Protein AF-A0A3D0DAG0-F1 (afdb_monomer_lite)

Secondary structure (DSSP, 8-state):
---------------------HHHHHHHHHHHHGGG---HHHHHHHHHHHHHHHHTT-GGGSGGGHHHHHHHHHTTSS-SS---EES--SSS--EE-TT--HHHHHHHHHHHHHHHHHT-

pLDDT: mean 87.36, std 17.95, range [34.81, 97.88]

Sequence (120 aa):
MSRSPRSRLADADSADESLIRTGDLQRVSAQVLSRLDPSAKDADLVVGSPVQADLRKVHSHGVLLLPSYVSRLQMGGANPRPQVRVVRETAAVPLEGDGSMGQAVAKEVMALAGKLRCAR

Foldseek 3Di:
DDDDDPPDPPDPDDDPDDDDDLVRQLVVLLVLLVVLPADSVQSSLLQVQQSVCVVVVNNVSHCVCSVVVSVCSVVVQADRYWDWDFPDDDVDTDIDTRRHDPSVNVVVVVVVVVVVVVVD

Radius of gyration: 21.03 Å; chains: 1; bounding box: 52×57×54 Å

Structure (mmCIF, N/CA/C/O backbone):
data_AF-A0A3D0DAG0-F1
#
_entry.id   AF-A0A3D0DAG0-F1
#
loop_
_atom_site.group_PDB
_atom_site.id
_atom_site.type_symbol
_atom_site.label_atom_id
_atom_site.label_alt_id
_atom_site.label_comp_id
_atom_site.label_asym_id
_atom_site.label_entity_id
_atom_site.label_seq_id
_atom_site.pdbx_PDB_ins_code
_atom_site.Cartn_x
_atom_site.Cartn_y
_atom_site.Cartn_z
_atom_site.occupancy
_atom_site.B_iso_or_equiv
_atom_site.auth_seq_id
_atom_site.auth_comp_id
_atom_site.auth_asym_id
_atom_site.auth_atom_id
_atom_site.pdbx_PDB_model_num
ATOM 1 N N . MET A 1 1 ? 20.063 46.144 -32.808 1.00 40.25 1 MET A N 1
ATOM 2 C CA . MET A 1 1 ? 19.653 44.785 -33.225 1.00 40.25 1 MET A CA 1
ATOM 3 C C . MET A 1 1 ? 20.765 43.823 -32.838 1.00 40.25 1 MET A C 1
ATOM 5 O O . MET A 1 1 ? 21.767 43.757 -33.526 1.00 40.25 1 MET A O 1
ATOM 9 N N . SER A 1 2 ? 20.640 43.166 -31.686 1.00 44.22 2 SER A N 1
ATOM 10 C CA . SER A 1 2 ? 21.577 42.137 -31.228 1.00 44.22 2 SER A CA 1
ATOM 11 C C . SER A 1 2 ? 20.750 41.017 -30.616 1.00 44.22 2 SER A C 1
ATOM 13 O O . SER A 1 2 ? 20.027 41.239 -29.644 1.00 44.22 2 SER A O 1
ATOM 15 N N . ARG A 1 3 ? 20.800 39.831 -31.221 1.00 34.81 3 ARG A N 1
ATOM 16 C CA . ARG A 1 3 ? 20.418 38.585 -30.562 1.00 34.81 3 ARG A CA 1
ATOM 17 C C . ARG A 1 3 ? 21.516 37.570 -30.844 1.00 34.81 3 ARG A C 1
ATOM 19 O O . ARG A 1 3 ? 21.757 37.197 -31.985 1.00 34.81 3 ARG A O 1
ATOM 26 N N . SER A 1 4 ? 22.194 37.228 -29.756 1.00 34.84 4 SER A N 1
ATOM 27 C CA . SER A 1 4 ? 23.224 36.203 -29.613 1.00 34.84 4 SER A CA 1
ATOM 28 C C . SER A 1 4 ? 22.778 34.849 -30.193 1.00 34.84 4 SER A C 1
ATOM 30 O O . SER A 1 4 ? 21.598 34.502 -30.054 1.00 34.84 4 SER A O 1
ATOM 32 N N . PRO A 1 5 ? 23.680 34.062 -30.810 1.00 40.88 5 PRO A N 1
ATOM 33 C CA . PRO A 1 5 ? 23.353 32.727 -31.277 1.00 40.88 5 PRO A CA 1
ATOM 34 C C . PRO A 1 5 ? 23.274 31.798 -30.064 1.00 40.88 5 PRO A C 1
ATOM 36 O O . PRO A 1 5 ? 24.288 31.448 -29.463 1.00 40.88 5 PRO A O 1
ATOM 39 N N . ARG A 1 6 ? 22.058 31.382 -29.688 1.00 41.00 6 ARG A N 1
ATOM 40 C CA . ARG A 1 6 ? 21.891 30.250 -28.770 1.00 41.00 6 ARG A CA 1
ATOM 41 C C . ARG A 1 6 ? 22.395 28.996 -29.477 1.00 41.00 6 ARG A C 1
ATOM 43 O O . ARG A 1 6 ? 21.725 28.425 -30.332 1.00 41.00 6 ARG A O 1
ATOM 50 N N . SER A 1 7 ? 23.618 28.624 -29.128 1.00 38.91 7 SER A N 1
ATOM 51 C CA . SER A 1 7 ? 24.244 27.349 -29.424 1.00 38.91 7 SER A CA 1
ATOM 52 C C . SER A 1 7 ? 23.351 26.200 -28.961 1.00 38.91 7 SER A C 1
ATOM 54 O O . SER A 1 7 ? 23.003 26.131 -27.784 1.00 38.91 7 SER A O 1
ATOM 56 N N . ARG A 1 8 ? 23.003 25.331 -29.918 1.00 45.78 8 ARG A N 1
ATOM 57 C CA . ARG A 1 8 ? 22.698 23.898 -29.774 1.00 45.78 8 ARG A CA 1
ATOM 58 C C . ARG A 1 8 ? 22.593 23.402 -28.325 1.00 45.78 8 ARG A C 1
ATOM 60 O O . ARG A 1 8 ? 23.583 22.969 -27.743 1.00 45.78 8 ARG A O 1
ATOM 67 N N . LEU A 1 9 ? 21.372 23.382 -27.799 1.00 39.47 9 LEU A N 1
ATOM 68 C CA . LEU A 1 9 ? 20.956 22.287 -26.929 1.00 39.47 9 LEU A CA 1
ATOM 69 C C . LEU A 1 9 ? 20.631 21.139 -27.880 1.00 39.47 9 LEU A C 1
ATOM 71 O O . LEU A 1 9 ? 19.581 21.131 -28.514 1.00 39.47 9 LEU A O 1
ATOM 75 N N . ALA A 1 10 ? 21.626 20.286 -28.095 1.00 41.38 10 ALA A N 1
ATOM 76 C CA . ALA A 1 10 ? 21.468 19.051 -28.835 1.00 41.38 10 ALA A CA 1
ATOM 77 C C . ALA A 1 10 ? 20.494 18.141 -28.075 1.00 41.38 10 ALA A C 1
ATOM 79 O O . ALA A 1 10 ? 20.688 17.894 -26.886 1.00 41.38 10 ALA A O 1
ATOM 80 N N . ASP A 1 11 ? 19.439 17.732 -28.772 1.00 40.16 11 ASP A N 1
ATOM 81 C CA . ASP A 1 11 ? 18.805 16.413 -28.748 1.00 40.16 11 ASP A CA 1
ATOM 82 C C . ASP A 1 11 ? 19.096 15.561 -27.504 1.00 40.16 11 ASP A C 1
ATOM 84 O O . ASP A 1 11 ? 19.974 14.700 -27.494 1.00 40.16 11 ASP A O 1
ATOM 88 N N . ALA A 1 12 ? 18.314 15.783 -26.453 1.00 51.12 12 ALA A N 1
ATOM 89 C CA . ALA A 1 12 ? 18.175 14.846 -25.349 1.00 51.12 12 ALA A CA 1
ATOM 90 C C . ALA A 1 12 ? 16.767 14.253 -25.404 1.00 51.12 12 ALA A C 1
ATOM 92 O O . ALA A 1 12 ? 15.965 14.536 -24.523 1.00 51.12 12 ALA A O 1
ATOM 93 N N . ASP A 1 13 ? 16.426 13.508 -26.461 1.00 52.03 13 ASP A N 1
ATOM 94 C CA . ASP A 1 13 ? 15.165 12.764 -26.441 1.00 52.03 13 ASP A CA 1
ATOM 95 C C . ASP A 1 13 ? 15.126 11.575 -27.411 1.00 52.03 13 ASP A C 1
ATOM 97 O O . ASP A 1 13 ? 14.895 11.700 -28.611 1.00 52.03 13 ASP A O 1
ATOM 101 N N . SER A 1 14 ? 15.392 10.395 -26.866 1.00 49.53 14 SER A N 1
ATOM 102 C CA . SER A 1 14 ? 14.598 9.195 -27.143 1.00 49.53 14 SER A CA 1
ATOM 103 C C . SER A 1 14 ? 14.865 8.218 -26.005 1.00 49.53 14 SER A C 1
ATOM 105 O O . SER A 1 14 ? 15.630 7.262 -26.125 1.00 49.53 14 SER A O 1
ATOM 107 N N . ALA A 1 15 ? 14.286 8.505 -24.837 1.00 64.38 15 ALA A N 1
ATOM 108 C CA . ALA A 1 15 ? 14.062 7.426 -23.890 1.00 64.38 15 ALA A CA 1
ATOM 109 C C . ALA A 1 15 ? 13.166 6.396 -24.596 1.00 64.38 15 ALA A C 1
ATOM 111 O O . ALA A 1 15 ? 12.160 6.765 -25.200 1.00 64.38 15 ALA A O 1
ATOM 112 N N . ASP A 1 16 ? 13.558 5.123 -24.575 1.00 78.62 16 ASP A N 1
ATOM 113 C CA . ASP A 1 16 ? 12.710 4.029 -25.048 1.00 78.62 16 ASP A CA 1
ATOM 114 C C . ASP A 1 16 ? 11.518 3.904 -24.086 1.00 78.62 16 ASP A C 1
ATOM 116 O O . ASP A 1 16 ? 11.561 3.203 -23.072 1.00 78.62 16 ASP A O 1
ATOM 120 N N . GLU A 1 17 ? 10.485 4.711 -24.327 1.00 80.62 17 GLU A N 1
ATOM 121 C CA . GLU A 1 17 ? 9.262 4.727 -23.541 1.00 80.62 17 GLU A CA 1
ATOM 122 C C . GLU A 1 17 ? 8.365 3.571 -23.984 1.00 80.62 17 GLU A C 1
ATOM 124 O O . GLU A 1 17 ? 7.813 3.552 -25.085 1.00 80.62 17 GLU A O 1
ATOM 129 N N . SER A 1 18 ? 8.191 2.596 -23.095 1.00 87.56 18 SER A N 1
ATOM 130 C CA . SER A 1 18 ? 7.311 1.456 -23.329 1.00 87.56 18 SER A CA 1
ATOM 131 C C . SER A 1 18 ? 5.999 1.615 -22.567 1.00 87.56 18 SER A C 1
ATOM 133 O O . SER A 1 18 ? 5.978 1.878 -21.362 1.00 87.56 18 SER A O 1
ATOM 135 N N . LEU A 1 19 ? 4.880 1.420 -23.267 1.00 92.75 19 LEU A N 1
ATOM 136 C CA . LEU A 1 19 ? 3.560 1.399 -22.647 1.00 92.75 19 LEU A CA 1
ATOM 137 C C . LEU A 1 19 ? 3.280 0.025 -22.041 1.00 92.75 19 LEU A C 1
ATOM 139 O O . LEU A 1 19 ? 3.247 -0.993 -22.731 1.00 92.75 19 LEU A O 1
ATOM 143 N N . ILE A 1 20 ? 2.987 0.015 -20.744 1.00 94.75 20 ILE A N 1
ATOM 144 C CA . ILE A 1 20 ? 2.607 -1.188 -20.006 1.00 94.75 20 ILE A CA 1
ATOM 145 C C . ILE A 1 20 ? 1.106 -1.132 -19.727 1.00 94.75 20 ILE A C 1
ATOM 147 O O . ILE A 1 20 ? 0.585 -0.129 -19.234 1.00 94.75 20 ILE A O 1
ATOM 151 N N . ARG A 1 21 ? 0.389 -2.227 -20.006 1.00 96.94 21 ARG A N 1
ATOM 152 C CA . ARG A 1 21 ? -1.028 -2.336 -19.631 1.00 96.94 21 ARG A CA 1
ATOM 153 C C . ARG A 1 21 ? -1.162 -2.224 -18.116 1.00 96.94 21 ARG A C 1
ATOM 155 O O . ARG A 1 21 ? -0.465 -2.915 -17.378 1.00 96.94 21 ARG A O 1
ATOM 162 N N . THR A 1 22 ? -2.123 -1.436 -17.645 1.00 96.81 22 THR A N 1
ATOM 163 C CA . THR A 1 22 ? -2.365 -1.206 -16.210 1.00 96.81 22 THR A CA 1
ATOM 164 C C . THR A 1 22 ? -2.493 -2.502 -15.410 1.00 96.81 22 THR A C 1
ATOM 166 O O . THR A 1 22 ? -1.903 -2.622 -14.341 1.00 96.81 22 THR A O 1
ATOM 169 N N . GLY A 1 23 ? -3.222 -3.489 -15.943 1.00 97.06 23 GLY A N 1
ATOM 170 C CA . GLY A 1 23 ? -3.386 -4.787 -15.285 1.00 97.06 23 GLY A CA 1
ATOM 171 C C . GLY A 1 23 ? -2.076 -5.567 -15.156 1.00 97.06 23 GLY A C 1
ATOM 172 O O . GLY A 1 23 ? -1.846 -6.209 -14.135 1.00 97.06 23 GLY A O 1
ATOM 173 N N . ASP A 1 24 ? -1.189 -5.472 -16.151 1.00 97.56 24 ASP A N 1
ATOM 174 C CA . ASP A 1 24 ? 0.133 -6.099 -16.090 1.00 97.56 24 ASP A CA 1
ATOM 175 C C . ASP A 1 24 ? 1.039 -5.385 -15.087 1.00 97.56 24 ASP A C 1
ATOM 177 O O . ASP A 1 24 ? 1.689 -6.051 -14.282 1.00 97.56 24 ASP A O 1
ATOM 181 N N . LEU A 1 25 ? 1.022 -4.048 -15.082 1.00 96.75 25 LEU A N 1
ATOM 182 C CA . LEU A 1 25 ? 1.782 -3.240 -14.131 1.00 96.75 25 LEU A CA 1
ATOM 183 C C . LEU A 1 25 ? 1.371 -3.565 -12.689 1.00 96.75 25 LEU A C 1
ATOM 185 O O . LEU A 1 25 ? 2.218 -3.910 -11.870 1.00 96.75 25 LEU A O 1
ATOM 189 N N . GLN A 1 26 ? 0.067 -3.554 -12.402 1.00 97.69 26 GLN A N 1
ATOM 190 C CA . GLN A 1 26 ? -0.460 -3.883 -11.080 1.00 97.69 26 GLN A CA 1
ATOM 191 C C . GLN A 1 26 ? -0.088 -5.306 -10.654 1.00 97.69 26 GLN A C 1
ATOM 193 O O . GLN A 1 26 ? 0.414 -5.504 -9.549 1.00 97.69 26 GLN A O 1
ATOM 198 N N . ARG A 1 27 ? -0.284 -6.293 -11.538 1.00 97.62 27 ARG A N 1
ATOM 199 C CA . ARG A 1 27 ? 0.032 -7.698 -11.259 1.00 97.62 27 ARG A CA 1
ATOM 200 C C . ARG A 1 27 ? 1.510 -7.892 -10.933 1.00 97.62 27 ARG A C 1
ATOM 202 O O . ARG A 1 27 ? 1.830 -8.555 -9.951 1.00 97.62 27 ARG A O 1
ATOM 209 N N . VAL A 1 28 ? 2.410 -7.334 -11.743 1.00 97.38 28 VAL A N 1
ATOM 210 C CA . VAL A 1 28 ? 3.857 -7.469 -11.523 1.00 97.38 28 VAL A CA 1
ATOM 211 C C . VAL A 1 28 ? 4.274 -6.760 -10.236 1.00 97.38 28 VAL A C 1
ATOM 213 O O . VAL A 1 28 ? 4.999 -7.345 -9.434 1.00 97.38 28 VAL A O 1
ATOM 216 N N . SER A 1 29 ? 3.774 -5.550 -9.972 1.00 97.62 29 SER A N 1
ATOM 217 C CA . SER A 1 29 ? 4.059 -4.851 -8.714 1.00 97.62 29 SER A CA 1
ATOM 218 C C . SER A 1 29 ? 3.570 -5.636 -7.490 1.00 97.62 29 SER A C 1
ATOM 220 O O . SER A 1 29 ? 4.298 -5.738 -6.502 1.00 97.62 29 SER A O 1
ATOM 222 N N . ALA A 1 30 ? 2.373 -6.232 -7.543 1.00 97.75 30 ALA A N 1
ATOM 223 C CA . ALA A 1 30 ? 1.844 -7.053 -6.450 1.00 97.75 30 ALA A CA 1
ATOM 224 C C . ALA A 1 30 ? 2.697 -8.311 -6.221 1.00 97.75 30 ALA A C 1
ATOM 226 O O . ALA A 1 30 ? 2.990 -8.656 -5.077 1.00 97.75 30 ALA A O 1
ATOM 227 N N . GLN A 1 31 ? 3.165 -8.956 -7.297 1.00 97.69 31 GLN A N 1
ATOM 228 C CA . GLN A 1 31 ? 4.076 -10.107 -7.232 1.00 97.69 31 GLN A CA 1
ATOM 229 C C . GLN A 1 31 ? 5.436 -9.765 -6.612 1.00 97.69 31 GLN A C 1
ATOM 231 O O . GLN A 1 31 ? 6.056 -10.621 -5.983 1.00 97.69 31 GLN A O 1
ATOM 236 N N . VAL A 1 32 ? 5.918 -8.531 -6.781 1.00 97.38 32 VAL A N 1
ATOM 237 C CA . VAL A 1 32 ? 7.128 -8.061 -6.093 1.00 97.38 32 VAL A CA 1
ATOM 238 C C . VAL A 1 32 ? 6.873 -7.981 -4.590 1.00 97.38 32 VAL A C 1
ATOM 240 O O . VAL A 1 32 ? 7.638 -8.552 -3.814 1.00 97.38 32 VAL A O 1
ATOM 243 N N . LEU A 1 33 ? 5.780 -7.334 -4.167 1.00 96.44 33 LEU A N 1
ATOM 244 C CA . LEU A 1 33 ? 5.457 -7.217 -2.743 1.00 96.44 33 LEU A CA 1
ATOM 245 C C . LEU A 1 33 ? 5.164 -8.570 -2.094 1.00 96.44 33 LEU A C 1
ATOM 247 O O . LEU A 1 33 ? 5.572 -8.778 -0.957 1.00 96.44 33 LEU A O 1
ATOM 251 N N . SER A 1 34 ? 4.535 -9.516 -2.798 1.00 96.06 34 SER A N 1
ATOM 252 C CA . SER A 1 34 ? 4.204 -10.840 -2.248 1.00 96.06 34 SER A CA 1
ATOM 253 C C . SER A 1 34 ? 5.432 -11.651 -1.815 1.00 96.06 34 SER A C 1
ATOM 255 O O . SER A 1 34 ? 5.302 -12.600 -1.049 1.00 96.06 34 SER A O 1
ATOM 257 N N . ARG A 1 35 ? 6.637 -11.291 -2.279 1.00 97.06 35 ARG A N 1
ATOM 258 C CA . ARG A 1 35 ? 7.902 -11.891 -1.819 1.00 97.06 35 ARG A CA 1
ATOM 259 C C . ARG A 1 35 ? 8.287 -11.484 -0.395 1.00 97.06 35 ARG A C 1
ATOM 261 O O . ARG A 1 35 ? 9.181 -12.097 0.173 1.00 97.06 35 ARG A O 1
ATOM 268 N N . LEU A 1 36 ? 7.624 -10.474 0.164 1.00 96.75 36 LEU A N 1
ATOM 269 C CA . LEU A 1 36 ? 7.868 -9.913 1.496 1.00 96.75 36 LEU A CA 1
ATOM 270 C C . LEU A 1 36 ? 6.767 -10.308 2.493 1.00 96.75 36 LEU A C 1
ATOM 272 O O . LEU A 1 36 ? 6.555 -9.630 3.492 1.00 96.75 36 LEU A O 1
ATOM 276 N N . ASP A 1 37 ? 6.049 -11.389 2.182 1.00 95.06 37 ASP A N 1
ATOM 277 C CA . ASP A 1 37 ? 4.995 -11.998 2.996 1.00 95.06 37 ASP A CA 1
ATOM 278 C C . ASP A 1 37 ? 3.718 -11.167 3.308 1.00 95.06 37 ASP A C 1
ATOM 280 O O . ASP A 1 37 ? 3.035 -11.481 4.286 1.00 95.06 37 ASP A O 1
ATOM 284 N N . PRO A 1 38 ? 3.286 -10.156 2.524 1.00 94.75 38 PRO A N 1
ATOM 285 C CA . PRO A 1 38 ? 1.955 -9.590 2.716 1.00 94.75 38 PRO A CA 1
ATOM 286 C C . PRO A 1 38 ? 0.858 -10.584 2.318 1.00 94.75 38 PRO A C 1
ATOM 288 O O . PRO A 1 38 ? 1.084 -11.532 1.559 1.00 94.75 38 PRO A O 1
ATOM 291 N N . SER A 1 39 ? -0.371 -10.345 2.779 1.00 95.12 39 SER A N 1
ATOM 292 C CA . SER A 1 39 ? -1.527 -11.032 2.196 1.00 95.12 39 SER A CA 1
ATOM 293 C C . SER A 1 39 ? -1.717 -10.593 0.736 1.00 95.12 39 SER A C 1
ATOM 295 O O . SER A 1 39 ? -1.363 -9.471 0.370 1.00 95.12 39 SER A O 1
ATOM 297 N N . ALA A 1 40 ? -2.315 -11.439 -0.112 1.00 94.44 40 ALA A N 1
ATOM 298 C CA . ALA A 1 40 ? -2.589 -11.070 -1.508 1.00 94.44 40 ALA A CA 1
ATOM 299 C C . ALA A 1 40 ? -3.432 -9.783 -1.606 1.00 94.44 40 ALA A C 1
ATOM 301 O O . ALA A 1 40 ? -3.138 -8.888 -2.394 1.00 94.44 40 ALA A O 1
ATOM 302 N N . LYS A 1 41 ? -4.426 -9.656 -0.719 1.00 94.00 41 LYS A N 1
ATOM 303 C CA . LYS A 1 41 ? -5.294 -8.480 -0.606 1.00 94.00 41 LYS A CA 1
ATOM 304 C C . LYS A 1 41 ? -4.512 -7.213 -0.247 1.00 94.00 41 LYS A C 1
ATOM 306 O O . LYS A 1 41 ? -4.833 -6.148 -0.770 1.00 94.00 41 LYS A O 1
ATOM 311 N N . ASP A 1 42 ? -3.527 -7.312 0.643 1.00 94.44 42 ASP A N 1
ATOM 312 C CA . ASP A 1 42 ? -2.726 -6.159 1.068 1.00 94.44 42 ASP A CA 1
ATOM 313 C C . ASP A 1 42 ? -1.683 -5.782 0.020 1.00 94.44 42 ASP A C 1
ATOM 315 O O . ASP A 1 42 ? -1.493 -4.596 -0.238 1.00 94.44 42 ASP A O 1
ATOM 319 N N . ALA A 1 43 ? -1.070 -6.767 -0.645 1.00 96.44 43 ALA A N 1
ATOM 320 C CA . ALA A 1 43 ? -0.195 -6.517 -1.785 1.00 96.44 43 ALA A CA 1
ATOM 321 C C . ALA A 1 43 ? -0.939 -5.727 -2.870 1.00 96.44 43 ALA A C 1
ATOM 323 O O . ALA A 1 43 ? -0.483 -4.649 -3.252 1.00 96.44 43 ALA A O 1
ATOM 324 N N . ASP A 1 44 ? -2.119 -6.202 -3.284 1.00 96.31 44 ASP A N 1
ATOM 325 C CA . ASP A 1 44 ? -2.973 -5.531 -4.271 1.00 96.31 44 ASP A CA 1
ATOM 326 C C . ASP A 1 44 ? -3.395 -4.129 -3.820 1.00 96.31 44 ASP A C 1
ATOM 328 O O . ASP A 1 44 ? -3.388 -3.181 -4.609 1.00 96.31 44 ASP A O 1
ATOM 332 N N . LEU A 1 45 ? -3.742 -3.975 -2.540 1.00 95.81 45 LEU A N 1
ATOM 333 C CA . LEU A 1 45 ? -4.130 -2.688 -1.973 1.00 95.81 45 LEU A CA 1
ATOM 334 C C . LEU A 1 45 ? -2.986 -1.670 -2.020 1.00 95.81 45 LEU A C 1
ATOM 336 O O . LEU A 1 45 ? -3.202 -0.521 -2.410 1.00 95.81 45 LEU A O 1
ATOM 340 N N . VAL A 1 46 ? -1.778 -2.082 -1.629 1.00 96.00 46 VAL A N 1
ATOM 341 C CA . VAL A 1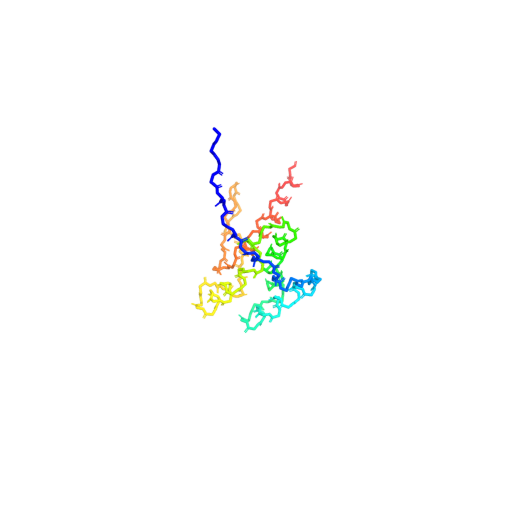 46 ? -0.602 -1.205 -1.589 1.00 96.00 46 VAL A CA 1
ATOM 342 C C . VAL A 1 46 ? -0.187 -0.783 -2.996 1.00 96.00 46 VAL A C 1
ATOM 344 O O . VAL A 1 46 ? 0.142 0.386 -3.186 1.00 96.00 46 VAL A O 1
ATOM 347 N N . VAL A 1 47 ? -0.244 -1.675 -3.992 1.00 97.25 47 VAL A N 1
ATOM 348 C CA . VAL A 1 47 ? 0.127 -1.334 -5.382 1.00 97.25 47 VAL A CA 1
ATOM 349 C C . VAL A 1 47 ? -0.976 -0.622 -6.157 1.00 97.25 47 VAL A C 1
ATOM 351 O O . VAL A 1 47 ? -0.691 0.053 -7.147 1.00 97.25 47 VAL A O 1
ATOM 354 N N . GLY A 1 48 ? -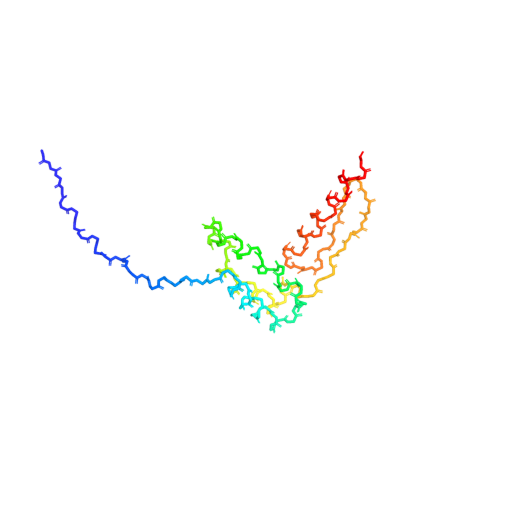2.226 -0.715 -5.707 1.00 96.69 48 GLY A N 1
ATOM 355 C CA . GLY A 1 48 ? -3.347 -0.050 -6.359 1.00 96.69 48 GLY A CA 1
ATOM 356 C C . GLY A 1 48 ? -3.191 1.472 -6.384 1.00 96.69 48 GLY A C 1
ATOM 357 O O . GLY A 1 48 ? -3.430 2.094 -7.420 1.00 96.69 48 GLY A O 1
ATOM 358 N N . SER A 1 49 ? -2.760 2.096 -5.279 1.00 95.19 49 SER A N 1
ATOM 359 C CA . SER A 1 49 ? -2.648 3.562 -5.229 1.00 95.19 49 SER A CA 1
ATOM 360 C C . SER A 1 49 ? -1.526 4.127 -6.114 1.00 95.19 49 SER A C 1
ATOM 362 O O . SER A 1 49 ? -1.812 5.085 -6.835 1.00 95.19 49 SER A O 1
ATOM 364 N N . PRO A 1 50 ? -0.305 3.551 -6.146 1.00 96.94 50 PRO A N 1
ATOM 365 C CA . PRO A 1 50 ? 0.735 3.967 -7.085 1.00 96.94 50 PRO A CA 1
ATOM 366 C C . PRO A 1 50 ? 0.335 3.786 -8.553 1.00 96.94 50 PRO A C 1
ATOM 368 O O . PRO A 1 50 ? 0.495 4.704 -9.351 1.00 96.94 50 PRO A O 1
ATOM 371 N N . VAL A 1 51 ? -0.278 2.655 -8.918 1.00 97.75 51 VAL A N 1
ATOM 372 C CA . VAL A 1 51 ? -0.739 2.428 -10.301 1.00 97.75 51 VAL A CA 1
ATOM 373 C C . VAL A 1 51 ? -1.782 3.473 -10.715 1.00 97.75 51 VAL A C 1
ATOM 375 O O . VAL A 1 51 ? -1.738 4.007 -11.823 1.00 97.75 51 VAL A O 1
ATOM 378 N N . GLN A 1 52 ? -2.702 3.825 -9.815 1.00 97.12 52 GLN A N 1
ATOM 379 C CA . GLN A 1 52 ? -3.670 4.899 -10.055 1.00 97.12 52 GLN A CA 1
ATOM 380 C C . GLN A 1 52 ? -3.014 6.284 -10.149 1.00 97.12 52 GLN A C 1
ATOM 382 O O . GLN A 1 52 ? -3.509 7.138 -10.882 1.00 97.12 52 GLN A O 1
ATOM 387 N N . ALA A 1 53 ? -1.921 6.533 -9.425 1.00 97.19 53 ALA A N 1
ATOM 388 C CA . ALA A 1 53 ? -1.167 7.777 -9.546 1.00 97.19 53 ALA A CA 1
ATOM 389 C C . ALA A 1 53 ? -0.490 7.894 -10.922 1.00 97.19 53 ALA A C 1
ATOM 391 O O . ALA A 1 53 ? -0.584 8.954 -11.542 1.00 97.19 53 ALA A O 1
ATOM 392 N N . ASP A 1 54 ? 0.081 6.806 -11.449 1.00 96.69 54 ASP A N 1
ATOM 393 C CA . ASP A 1 54 ? 0.635 6.779 -12.810 1.00 96.69 54 ASP A CA 1
ATOM 394 C C . ASP A 1 54 ? -0.435 7.024 -13.879 1.00 96.69 54 ASP A C 1
ATOM 396 O O . ASP A 1 54 ? -0.228 7.840 -14.777 1.00 96.69 54 ASP A O 1
ATOM 400 N N . LEU A 1 55 ? -1.623 6.423 -13.742 1.00 96.69 55 LEU A N 1
ATOM 401 C CA . LEU A 1 55 ? -2.758 6.698 -14.637 1.00 96.69 55 LEU A CA 1
ATOM 402 C C . LEU A 1 55 ? -3.193 8.169 -14.627 1.00 96.69 55 LEU A C 1
ATOM 404 O O . LEU A 1 55 ? -3.685 8.687 -15.628 1.00 96.69 55 LEU A O 1
ATOM 408 N N . ARG A 1 56 ? -3.008 8.851 -13.495 1.00 97.00 56 ARG A N 1
ATOM 409 C CA . ARG A 1 56 ? -3.296 10.281 -13.330 1.00 97.00 56 ARG A CA 1
ATOM 410 C C . ARG A 1 56 ? -2.122 11.177 -13.725 1.00 97.00 56 ARG A C 1
ATOM 412 O O . ARG A 1 56 ? -2.227 12.388 -13.551 1.00 97.00 56 ARG A O 1
ATOM 419 N N . LYS A 1 57 ? -1.029 10.611 -14.253 1.00 95.50 57 LYS A N 1
ATOM 420 C CA . LYS A 1 57 ? 0.216 11.315 -14.612 1.00 95.50 57 LYS A CA 1
ATOM 421 C C . LYS A 1 57 ? 0.907 11.989 -13.419 1.00 95.50 57 LYS A C 1
ATOM 423 O O . LYS A 1 57 ? 1.599 12.992 -13.567 1.00 95.50 57 LYS A O 1
ATOM 428 N N . VAL A 1 58 ? 0.730 11.434 -12.218 1.00 97.19 58 VAL A N 1
ATOM 429 C CA . VAL A 1 58 ? 1.393 11.876 -10.980 1.00 97.19 58 VAL A CA 1
ATOM 430 C C . VAL A 1 58 ? 2.513 10.892 -10.639 1.00 97.19 58 VAL A C 1
ATOM 432 O O . VAL A 1 58 ? 2.484 10.203 -9.621 1.00 97.19 58 VAL A O 1
ATOM 435 N N . HIS A 1 59 ? 3.510 10.812 -11.518 1.00 94.38 59 HIS A N 1
ATOM 436 C CA . HIS A 1 59 ? 4.559 9.783 -11.473 1.00 94.38 59 HIS A CA 1
ATOM 437 C C . HIS A 1 59 ? 5.408 9.808 -10.194 1.00 94.38 59 HIS A C 1
ATOM 439 O O . HIS A 1 59 ? 5.884 8.768 -9.748 1.00 94.38 59 HIS A O 1
ATOM 445 N N . SER A 1 60 ? 5.535 10.968 -9.539 1.00 95.12 60 SER A N 1
ATOM 446 C CA . SER A 1 60 ? 6.214 11.093 -8.238 1.00 95.12 60 SER A CA 1
ATOM 447 C C . SER A 1 60 ? 5.563 10.268 -7.122 1.00 95.12 60 SER A C 1
ATOM 449 O O . SER A 1 60 ? 6.209 9.972 -6.122 1.00 95.12 60 SER A O 1
ATOM 451 N N . HIS A 1 61 ? 4.293 9.896 -7.294 1.00 95.94 61 HIS A N 1
ATOM 452 C CA . HIS A 1 61 ? 3.534 9.040 -6.383 1.00 95.94 61 HIS A CA 1
ATOM 453 C C . HIS A 1 61 ? 3.170 7.689 -7.024 1.00 95.94 61 HIS A C 1
ATOM 455 O O . HIS A 1 61 ? 2.365 6.944 -6.466 1.00 95.94 61 HIS A O 1
ATOM 461 N N . GLY A 1 62 ? 3.735 7.400 -8.200 1.00 96.50 62 GLY A N 1
ATOM 462 C CA . GLY A 1 62 ? 3.480 6.213 -9.005 1.00 96.50 62 GLY A CA 1
ATOM 463 C C . GLY A 1 62 ? 4.295 4.994 -8.584 1.00 96.50 62 GLY A C 1
ATOM 464 O O . GLY A 1 62 ? 4.889 4.946 -7.502 1.00 96.50 62 GLY A O 1
ATOM 465 N N . VAL A 1 63 ? 4.357 3.993 -9.463 1.00 96.88 63 VAL A N 1
ATOM 466 C CA . VAL A 1 63 ? 5.098 2.734 -9.259 1.00 96.88 63 VAL A CA 1
ATOM 467 C C . VAL A 1 63 ? 6.599 2.968 -9.046 1.00 96.88 63 VAL A C 1
ATOM 469 O O . VAL A 1 63 ? 7.267 2.123 -8.454 1.00 96.88 63 VAL A O 1
ATOM 472 N N . LEU A 1 64 ? 7.114 4.152 -9.393 1.00 95.94 64 LEU A N 1
ATOM 473 C CA . LEU A 1 64 ? 8.450 4.623 -9.015 1.00 95.94 64 LEU A CA 1
ATOM 474 C C . LEU A 1 64 ? 8.744 4.480 -7.505 1.00 95.94 64 LEU A C 1
ATOM 476 O O . LEU A 1 64 ? 9.897 4.306 -7.125 1.00 95.94 64 LEU A O 1
ATOM 480 N N . LEU A 1 65 ? 7.721 4.517 -6.641 1.00 95.94 65 LEU A N 1
ATOM 481 C CA . LEU A 1 65 ? 7.863 4.346 -5.189 1.00 95.94 65 LEU A CA 1
ATOM 482 C C . LEU A 1 65 ? 7.995 2.886 -4.729 1.00 95.94 65 LEU A C 1
ATOM 484 O O . LEU A 1 65 ? 8.334 2.640 -3.568 1.00 95.94 65 LEU A O 1
ATOM 488 N N . LEU A 1 66 ? 7.742 1.907 -5.602 1.00 97.12 66 LEU A N 1
ATOM 489 C CA 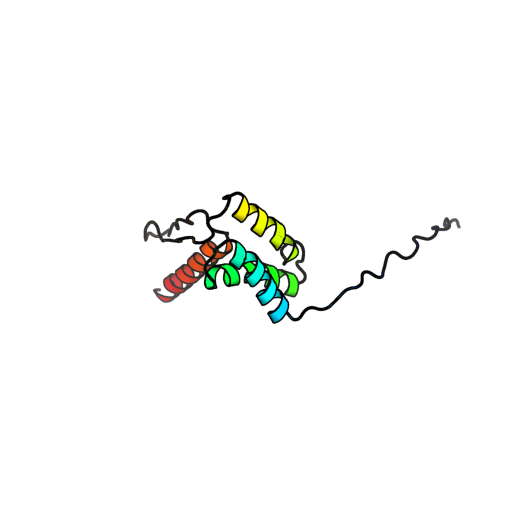. LEU A 1 66 ? 7.772 0.485 -5.253 1.00 97.12 66 LEU A CA 1
ATOM 490 C C . LEU A 1 66 ? 9.099 0.045 -4.600 1.00 97.12 66 LEU A C 1
ATOM 492 O O . LEU A 1 66 ? 9.031 -0.650 -3.583 1.00 97.12 66 LEU 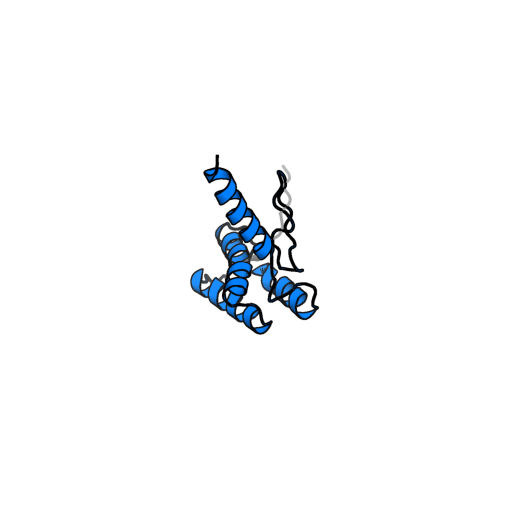A O 1
ATOM 496 N N . PRO A 1 67 ? 10.293 0.468 -5.069 1.00 97.62 67 PRO A N 1
ATOM 497 C CA . PRO A 1 67 ? 11.554 0.142 -4.401 1.00 97.62 67 PRO A CA 1
ATOM 498 C C . PRO A 1 67 ? 11.621 0.642 -2.952 1.00 97.62 67 PRO A C 1
ATOM 500 O O . PRO A 1 67 ? 12.107 -0.071 -2.076 1.00 97.62 67 PRO A O 1
ATOM 503 N N . SER A 1 68 ? 11.090 1.834 -2.663 1.00 96.50 68 SER A N 1
ATOM 504 C CA . SER A 1 68 ? 11.035 2.365 -1.296 1.00 96.50 68 SER A CA 1
ATOM 505 C C . SER A 1 68 ? 10.093 1.554 -0.407 1.00 96.50 68 SER A C 1
ATOM 507 O O . SER A 1 68 ? 10.390 1.340 0.767 1.00 96.50 68 SER A O 1
ATOM 509 N N . TYR A 1 69 ? 8.978 1.063 -0.952 1.00 96.62 69 TYR A N 1
ATOM 510 C CA . TYR A 1 69 ? 8.055 0.193 -0.218 1.00 96.62 69 TYR A CA 1
ATOM 511 C C . TYR A 1 69 ? 8.696 -1.159 0.101 1.00 96.62 69 TYR A C 1
ATOM 513 O O . TYR A 1 69 ? 8.617 -1.619 1.239 1.00 96.62 69 TYR A O 1
ATOM 521 N N . VAL A 1 70 ? 9.390 -1.749 -0.876 1.00 97.75 70 VAL A N 1
ATOM 522 C CA . VAL A 1 70 ? 10.172 -2.982 -0.702 1.00 97.75 70 VAL A CA 1
ATOM 523 C C . VAL A 1 70 ? 11.228 -2.799 0.383 1.00 97.75 70 VAL A C 1
ATOM 525 O O . VAL A 1 70 ? 11.262 -3.573 1.336 1.00 97.75 70 VAL A O 1
ATOM 528 N N . SER A 1 71 ? 12.035 -1.740 0.284 1.00 97.88 71 SER A N 1
ATOM 529 C CA . SER A 1 71 ? 13.076 -1.429 1.266 1.00 97.88 71 SER A CA 1
ATOM 530 C C . SER A 1 71 ? 12.494 -1.277 2.673 1.00 97.88 71 SER A C 1
ATOM 532 O O . SER A 1 71 ? 13.006 -1.859 3.628 1.00 97.88 71 SER A O 1
ATOM 534 N N . ARG A 1 72 ? 11.371 -0.564 2.811 1.00 96.75 72 ARG A N 1
ATOM 535 C CA . ARG A 1 72 ? 10.713 -0.365 4.105 1.00 96.75 72 ARG A CA 1
ATOM 536 C C . ARG A 1 72 ? 10.240 -1.677 4.732 1.00 96.75 72 ARG A C 1
ATOM 538 O O . ARG A 1 72 ? 10.433 -1.860 5.929 1.00 96.75 72 ARG A O 1
ATOM 545 N N . LEU A 1 73 ? 9.655 -2.579 3.947 1.00 96.44 73 LEU A N 1
ATOM 546 C CA . LEU A 1 73 ? 9.232 -3.901 4.419 1.00 96.44 73 LEU A CA 1
ATOM 547 C C . LEU A 1 73 ? 10.433 -4.781 4.797 1.00 96.44 73 LEU A C 1
ATOM 549 O O . LEU A 1 73 ? 10.425 -5.399 5.856 1.00 96.44 73 LEU A O 1
ATO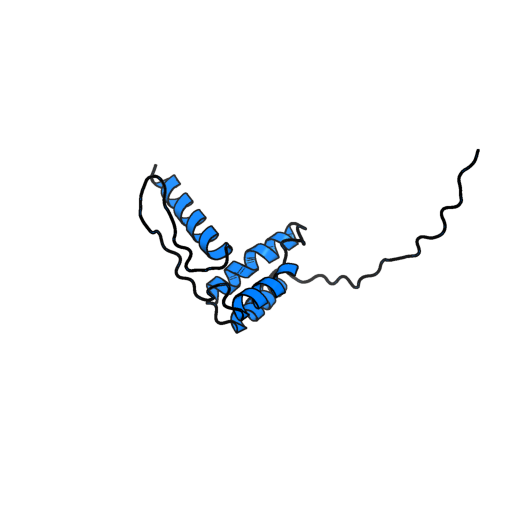M 553 N N . GLN A 1 74 ? 11.495 -4.782 3.987 1.00 97.25 74 GLN A N 1
ATOM 554 C CA . GLN A 1 74 ? 12.726 -5.533 4.271 1.00 97.25 74 GLN A CA 1
ATOM 555 C C . GLN A 1 74 ? 13.415 -5.079 5.562 1.00 97.25 74 GLN A C 1
ATOM 557 O O . GLN A 1 74 ? 13.945 -5.903 6.299 1.00 97.25 74 GLN A O 1
ATOM 562 N N . MET A 1 75 ? 13.388 -3.777 5.853 1.00 97.38 75 MET A N 1
ATOM 563 C CA . MET A 1 75 ? 13.959 -3.208 7.077 1.00 97.38 75 MET A CA 1
ATOM 564 C C . MET A 1 75 ? 13.031 -3.324 8.298 1.00 97.38 75 MET A C 1
ATOM 566 O O . MET A 1 75 ? 13.355 -2.787 9.354 1.00 97.38 75 MET A O 1
ATOM 570 N N . GLY A 1 76 ? 11.860 -3.960 8.174 1.00 96.06 76 GLY A N 1
ATOM 571 C CA . GLY A 1 76 ? 10.871 -4.036 9.256 1.00 96.06 76 GLY A CA 1
ATOM 572 C C . GLY A 1 76 ? 10.213 -2.693 9.601 1.00 96.06 76 GLY A C 1
ATOM 573 O O . GLY A 1 76 ? 9.583 -2.558 10.645 1.00 96.06 76 GLY A O 1
ATOM 574 N N . GLY A 1 77 ? 10.334 -1.683 8.734 1.00 96.44 77 GLY A N 1
ATOM 575 C CA . GLY A 1 77 ? 9.740 -0.354 8.916 1.00 96.44 77 GLY A CA 1
ATOM 576 C C . GLY A 1 77 ? 8.247 -0.280 8.578 1.00 96.44 77 GLY A C 1
ATOM 577 O O . GLY A 1 77 ? 7.654 0.802 8.666 1.00 96.44 77 GLY A O 1
ATOM 578 N N . ALA A 1 78 ? 7.657 -1.390 8.134 1.00 97.06 78 ALA A N 1
ATOM 579 C CA . ALA A 1 78 ? 6.224 -1.575 7.963 1.00 97.06 78 ALA A CA 1
ATOM 580 C C . ALA A 1 78 ? 5.851 -3.041 8.228 1.00 97.06 78 ALA A C 1
ATOM 582 O O . ALA A 1 78 ? 6.617 -3.947 7.903 1.00 97.06 78 ALA A O 1
ATOM 583 N N . ASN A 1 79 ? 4.664 -3.266 8.786 1.00 96.81 79 ASN A N 1
ATOM 584 C CA . ASN A 1 79 ? 4.110 -4.598 8.985 1.00 96.81 79 ASN A CA 1
ATOM 585 C C . ASN A 1 79 ? 3.505 -5.115 7.662 1.00 96.81 79 ASN A C 1
ATOM 587 O O . ASN A 1 79 ? 2.583 -4.476 7.141 1.00 96.81 79 ASN A O 1
ATOM 591 N N . PRO A 1 80 ? 3.985 -6.247 7.107 1.00 95.56 80 PRO A N 1
ATOM 592 C CA . PRO A 1 80 ? 3.443 -6.824 5.876 1.00 95.56 80 PRO A CA 1
ATOM 593 C C . PRO A 1 80 ? 2.033 -7.407 6.050 1.00 95.56 80 PRO A C 1
ATOM 595 O O . PRO A 1 80 ? 1.290 -7.499 5.075 1.00 95.56 80 PRO A O 1
ATOM 598 N N . ARG A 1 81 ? 1.644 -7.785 7.274 1.00 95.69 81 ARG A N 1
ATOM 599 C CA . ARG A 1 81 ? 0.344 -8.394 7.599 1.00 95.69 81 ARG A CA 1
ATOM 600 C C . ARG A 1 81 ? -0.361 -7.616 8.710 1.00 95.69 81 ARG A C 1
ATOM 602 O O . ARG A 1 81 ? -0.534 -8.139 9.814 1.00 95.69 81 ARG A O 1
ATOM 609 N N . PRO A 1 82 ? -0.745 -6.362 8.447 1.00 96.00 82 PRO A N 1
ATOM 610 C CA . PRO A 1 82 ? -1.270 -5.502 9.486 1.00 96.00 82 PRO A CA 1
ATOM 611 C C . PRO A 1 82 ? -2.698 -5.867 9.887 1.00 96.00 82 PRO A C 1
ATOM 613 O O . PRO A 1 82 ? -3.546 -6.182 9.052 1.00 96.00 82 PRO A O 1
ATOM 616 N N . GLN A 1 83 ? -2.993 -5.722 11.173 1.00 95.06 83 GLN A N 1
ATOM 617 C CA . GLN A 1 83 ? -4.333 -5.824 11.739 1.00 95.06 83 GLN A CA 1
ATOM 618 C C . GLN A 1 83 ? -4.842 -4.439 12.142 1.00 95.06 83 GLN A C 1
ATOM 620 O O . GLN A 1 83 ? -4.812 -4.046 13.313 1.00 95.06 83 GLN A O 1
ATOM 625 N N . VAL A 1 84 ? -5.329 -3.695 11.147 1.00 95.75 84 VAL A N 1
ATOM 626 C CA . VAL A 1 84 ? -5.948 -2.386 11.376 1.00 95.75 84 VAL A CA 1
ATOM 627 C C . VAL A 1 84 ? -7.262 -2.570 12.135 1.00 95.75 84 VAL A C 1
ATOM 629 O O . VAL A 1 84 ? -8.128 -3.336 11.710 1.00 95.75 84 VAL A O 1
ATOM 632 N N . ARG A 1 85 ? -7.431 -1.859 13.253 1.00 94.94 85 ARG A N 1
ATOM 633 C CA . ARG A 1 85 ? -8.634 -1.970 14.094 1.00 94.94 85 ARG A CA 1
ATOM 634 C C . ARG A 1 85 ? -9.085 -0.631 14.652 1.00 94.94 85 ARG A C 1
ATOM 636 O O . ARG A 1 85 ? -8.273 0.252 14.911 1.00 94.94 85 ARG A O 1
ATOM 643 N N . VAL A 1 86 ? -10.384 -0.511 14.900 1.00 94.19 86 VAL A N 1
ATOM 644 C CA . VAL A 1 86 ? -10.942 0.599 15.677 1.00 94.19 86 VAL A CA 1
ATOM 645 C C . VAL A 1 86 ? -10.562 0.411 17.143 1.00 94.19 86 VAL A C 1
ATOM 647 O O . VAL A 1 86 ? -10.766 -0.660 17.709 1.00 94.19 86 VAL A O 1
ATOM 650 N N . VAL A 1 87 ? -10.004 1.450 17.761 1.00 94.12 87 VAL A N 1
ATOM 651 C CA . VAL A 1 87 ? -9.619 1.414 19.182 1.00 94.12 87 VAL A CA 1
ATOM 652 C C . VAL A 1 87 ? -10.834 1.645 20.078 1.00 94.12 87 VAL A C 1
ATOM 654 O O . VAL A 1 87 ? -10.960 1.025 21.128 1.00 94.12 87 VAL A O 1
ATOM 657 N N . ARG A 1 88 ? -11.727 2.554 19.671 1.00 90.56 88 ARG A N 1
ATOM 658 C CA . ARG A 1 88 ? -12.985 2.861 20.364 1.00 90.56 88 ARG A CA 1
ATOM 659 C C . ARG A 1 88 ? -13.968 3.552 19.430 1.00 90.56 88 ARG A C 1
ATOM 661 O O . ARG A 1 88 ? -13.569 4.371 18.604 1.00 90.56 88 ARG A O 1
ATOM 668 N N . GLU A 1 89 ? -15.248 3.278 19.622 1.00 84.81 89 GLU A N 1
ATOM 669 C CA . GLU A 1 89 ? -16.333 3.927 18.890 1.00 84.81 89 GLU A CA 1
ATOM 670 C C . GLU A 1 89 ? -16.811 5.153 19.675 1.00 84.81 89 GLU A C 1
ATOM 672 O O . GLU A 1 89 ? -17.569 5.050 20.636 1.00 84.81 89 GLU A O 1
ATOM 677 N N . THR A 1 90 ? -16.309 6.332 19.304 1.00 86.06 90 THR A N 1
ATOM 678 C CA . THR A 1 90 ? -16.768 7.619 19.850 1.00 86.06 90 THR A CA 1
ATOM 679 C C . THR A 1 90 ? -17.064 8.592 18.709 1.00 86.06 90 THR A C 1
ATOM 681 O O . THR A 1 90 ? -16.910 8.233 17.543 1.00 86.06 90 THR A O 1
ATOM 684 N N . ALA A 1 91 ? -17.459 9.834 19.013 1.00 84.81 91 ALA A N 1
ATOM 685 C CA . ALA A 1 91 ? -17.669 10.862 17.987 1.00 84.81 91 ALA A CA 1
ATOM 686 C C . ALA A 1 91 ? -16.441 11.059 17.071 1.00 84.81 91 ALA A C 1
ATOM 688 O O . ALA A 1 91 ? -16.596 11.339 15.885 1.00 84.81 91 ALA A O 1
ATOM 689 N N . ALA A 1 92 ? -15.233 10.857 17.609 1.00 87.19 92 ALA A N 1
ATOM 690 C CA . ALA A 1 92 ? -14.029 10.615 16.825 1.00 87.19 92 ALA A CA 1
ATOM 691 C C . ALA A 1 92 ? -13.678 9.122 16.902 1.00 87.19 92 ALA A C 1
ATOM 693 O O . ALA A 1 92 ? -13.598 8.564 17.997 1.00 87.19 92 ALA A O 1
ATOM 694 N N . VAL A 1 93 ? -13.454 8.465 15.764 1.00 90.81 93 VAL A N 1
ATOM 695 C CA . VAL A 1 93 ? -13.126 7.033 15.743 1.00 90.81 93 VAL A CA 1
ATOM 696 C C . VAL A 1 93 ? -11.627 6.855 15.490 1.00 90.81 93 VAL A C 1
ATOM 698 O O . VAL A 1 93 ? -11.202 6.931 14.339 1.00 90.81 93 VAL A O 1
ATOM 701 N N . PRO A 1 94 ? -10.792 6.676 16.532 1.00 93.88 94 PRO A N 1
ATOM 702 C CA . PRO A 1 94 ? -9.378 6.362 16.351 1.00 93.88 94 PRO A CA 1
ATOM 703 C C . PRO A 1 94 ? -9.186 4.932 15.829 1.00 93.88 94 PRO A C 1
ATOM 705 O O . PRO A 1 94 ? -9.830 3.994 16.313 1.00 93.88 94 PRO A O 1
ATOM 708 N N . LEU A 1 95 ? -8.257 4.767 14.885 1.00 95.31 95 LEU A N 1
ATOM 709 C CA . LEU A 1 95 ? -7.811 3.468 14.382 1.00 95.31 95 LEU A CA 1
ATOM 710 C C . LEU A 1 95 ? -6.352 3.228 14.781 1.00 95.31 95 LEU A C 1
ATOM 712 O O . LEU A 1 95 ? -5.523 4.129 14.670 1.00 95.31 95 LEU A O 1
ATOM 716 N N . GLU A 1 96 ? -6.050 2.001 15.198 1.00 96.31 96 GLU A N 1
ATOM 717 C CA . GLU A 1 96 ? -4.688 1.508 15.380 1.00 96.31 96 GLU A CA 1
ATOM 718 C C . GLU A 1 96 ? -4.226 0.866 14.073 1.00 96.31 96 GLU A C 1
ATOM 720 O O . GLU A 1 96 ? -4.884 -0.040 13.555 1.00 96.31 96 GLU A O 1
ATOM 725 N N . GLY A 1 97 ? -3.122 1.368 13.523 1.00 95.69 97 GLY A N 1
ATOM 726 C CA . GLY A 1 97 ? -2.653 0.999 12.189 1.00 95.69 97 GLY A CA 1
ATOM 727 C C . GLY A 1 97 ? -1.732 -0.215 12.141 1.00 95.69 97 GLY A C 1
ATOM 728 O O . GLY A 1 97 ? -1.430 -0.662 11.036 1.00 95.69 97 GLY A O 1
ATOM 729 N N . ASP A 1 98 ? -1.268 -0.717 13.290 1.00 97.12 98 ASP A N 1
ATOM 730 C CA . ASP A 1 98 ? -0.406 -1.905 13.400 1.00 97.12 98 ASP A CA 1
ATOM 731 C C . ASP A 1 98 ? 0.849 -1.836 12.507 1.00 97.12 98 ASP A C 1
ATOM 733 O O . ASP A 1 98 ? 1.207 -2.781 11.807 1.00 97.12 98 ASP A O 1
ATOM 737 N N . GLY A 1 99 ? 1.476 -0.655 12.443 1.00 96.31 99 GLY A N 1
ATOM 738 C CA . GLY A 1 99 ? 2.667 -0.418 11.619 1.00 96.31 99 GLY A CA 1
ATOM 739 C C . GLY A 1 99 ? 2.454 -0.604 10.110 1.00 96.31 99 GLY A C 1
ATOM 740 O O . GLY A 1 99 ? 3.426 -0.775 9.378 1.00 96.31 99 GLY A O 1
ATOM 741 N N . SER A 1 100 ? 1.211 -0.610 9.630 1.00 95.62 100 SER A N 1
ATOM 742 C CA . SER A 1 100 ? 0.883 -0.851 8.223 1.00 95.62 100 SER A CA 1
ATOM 743 C C . SER A 1 100 ? 1.426 0.198 7.250 1.00 95.62 100 SER A C 1
ATOM 745 O O . SER A 1 100 ? 1.757 1.335 7.597 1.00 95.62 100 SER A O 1
ATOM 747 N N . MET A 1 101 ? 1.429 -0.177 5.970 1.00 95.62 101 MET A N 1
ATOM 748 C CA . MET A 1 101 ? 1.478 0.789 4.877 1.00 95.62 101 MET A CA 1
ATOM 749 C C . MET A 1 101 ? 0.211 1.656 4.886 1.00 95.62 101 MET A C 1
ATOM 751 O O . MET A 1 101 ? -0.892 1.159 5.114 1.00 95.62 101 MET A O 1
ATOM 755 N N . GLY A 1 102 ? 0.355 2.954 4.600 1.00 94.06 102 GLY A N 1
ATOM 756 C CA . GLY A 1 102 ? -0.725 3.935 4.776 1.00 94.06 102 GLY A CA 1
ATOM 757 C C . GLY A 1 102 ? -2.016 3.615 4.011 1.00 94.06 102 GLY A C 1
ATOM 758 O O . GLY A 1 102 ? -3.106 3.943 4.477 1.00 94.06 102 GLY A O 1
ATOM 759 N N . GLN A 1 103 ? -1.915 2.917 2.878 1.00 95.62 103 GLN A N 1
ATOM 760 C CA . GLN A 1 103 ? -3.055 2.451 2.087 1.00 95.62 103 GLN A CA 1
ATOM 761 C C . GLN A 1 103 ? -3.999 1.534 2.884 1.00 95.62 103 GLN A C 1
ATOM 763 O O . GLN A 1 103 ? -5.213 1.605 2.687 1.00 95.62 103 GLN A O 1
ATOM 768 N N . ALA A 1 104 ? -3.469 0.707 3.794 1.00 95.12 104 ALA A N 1
ATOM 769 C CA . ALA A 1 104 ? -4.267 -0.206 4.612 1.00 95.12 104 ALA A CA 1
ATOM 770 C C . ALA A 1 104 ? -5.176 0.559 5.580 1.00 95.12 104 ALA A C 1
ATOM 772 O O . ALA A 1 104 ? -6.390 0.362 5.576 1.00 95.12 104 ALA A O 1
ATOM 773 N N . VAL A 1 105 ? -4.613 1.506 6.339 1.00 96.25 105 VAL A N 1
ATOM 774 C CA . VAL A 1 105 ? -5.392 2.361 7.250 1.00 96.25 105 VAL A CA 1
ATOM 775 C C . VAL A 1 105 ? -6.376 3.229 6.476 1.00 96.25 105 VAL A C 1
ATOM 777 O O . VAL A 1 105 ? -7.544 3.305 6.848 1.00 96.25 105 VAL A O 1
ATOM 780 N N . ALA A 1 106 ? -5.943 3.845 5.372 1.00 95.62 106 ALA A N 1
ATOM 781 C CA . ALA A 1 106 ? -6.806 4.709 4.571 1.00 95.62 106 ALA A CA 1
ATOM 782 C C . ALA A 1 106 ? -8.053 3.971 4.060 1.00 95.62 106 ALA A C 1
ATOM 784 O O . ALA A 1 106 ? -9.155 4.517 4.103 1.00 95.62 106 ALA A O 1
ATOM 785 N N . LYS A 1 107 ? -7.907 2.715 3.622 1.00 94.88 107 LYS A N 1
ATOM 786 C CA . LYS A 1 107 ? -9.038 1.886 3.191 1.00 94.88 107 LYS A CA 1
ATOM 787 C C . LYS A 1 107 ? -10.058 1.677 4.308 1.00 94.88 107 LYS A C 1
ATOM 789 O O . LYS A 1 107 ? -11.251 1.870 4.074 1.00 94.88 107 LYS A O 1
ATOM 794 N N . GLU A 1 108 ? -9.601 1.293 5.497 1.00 94.62 108 GLU A N 1
ATOM 795 C CA . GLU A 1 108 ? -10.491 1.034 6.633 1.00 94.62 108 GLU A CA 1
ATOM 796 C C . GLU A 1 108 ? -11.180 2.318 7.113 1.00 94.62 108 GLU A C 1
ATOM 798 O O . GLU A 1 108 ? -12.385 2.311 7.369 1.00 94.62 108 GLU A O 1
ATOM 803 N N . VAL A 1 109 ? -10.465 3.450 7.124 1.00 94.62 109 VAL A N 1
ATOM 804 C CA . VAL A 1 109 ? -11.047 4.772 7.413 1.00 94.62 109 VAL A CA 1
ATOM 805 C C . VAL A 1 109 ? -12.171 5.104 6.432 1.00 94.62 109 VAL A C 1
ATOM 807 O O . VAL A 1 109 ? -13.266 5.474 6.856 1.00 94.62 109 VAL A O 1
ATOM 810 N N . MET A 1 110 ? -11.937 4.949 5.126 1.00 94.31 110 MET A N 1
ATOM 811 C CA . MET A 1 110 ? -12.949 5.254 4.109 1.00 94.31 110 MET A CA 1
ATOM 812 C C . MET A 1 110 ? -14.167 4.329 4.213 1.00 94.31 110 MET A C 1
ATOM 814 O O . MET A 1 110 ? -15.305 4.792 4.099 1.00 94.31 110 MET A O 1
ATOM 818 N N . ALA A 1 111 ? -13.950 3.038 4.476 1.00 92.25 111 ALA A N 1
ATOM 819 C CA . ALA A 1 111 ? -15.029 2.075 4.677 1.00 92.25 111 ALA A CA 1
ATOM 820 C C . ALA A 1 111 ? -15.882 2.419 5.910 1.00 92.25 111 ALA A C 1
ATOM 822 O O . ALA A 1 111 ? -17.112 2.372 5.850 1.00 92.25 111 ALA A O 1
ATOM 823 N N . LEU A 1 112 ? -15.244 2.800 7.018 1.00 91.69 112 LEU A N 1
ATOM 824 C CA . LEU A 1 112 ? -15.925 3.225 8.237 1.00 91.69 112 LEU A CA 1
ATOM 825 C C . LEU A 1 112 ? -16.708 4.530 8.031 1.00 91.69 112 LEU A C 1
ATOM 827 O O . LEU A 1 112 ? -17.871 4.614 8.424 1.00 91.69 112 LEU A O 1
ATOM 831 N N . ALA A 1 113 ? -16.108 5.526 7.376 1.00 89.81 113 ALA A N 1
ATOM 832 C CA . ALA A 1 113 ? -16.760 6.803 7.091 1.00 89.81 113 ALA A CA 1
ATOM 833 C C . ALA A 1 113 ? -18.041 6.620 6.259 1.00 89.81 113 ALA A C 1
ATOM 835 O O . ALA A 1 113 ? -19.063 7.240 6.552 1.00 89.81 113 ALA A O 1
ATOM 836 N N . GLY A 1 114 ? -18.015 5.721 5.268 1.00 88.38 114 GLY A N 1
ATOM 837 C CA . GLY A 1 114 ? -19.201 5.355 4.490 1.00 88.38 114 GLY A CA 1
ATOM 838 C C . GLY A 1 114 ? -20.334 4.799 5.358 1.00 88.38 114 GLY A C 1
ATOM 839 O O . GLY A 1 114 ? -21.476 5.231 5.219 1.00 88.38 114 GLY A O 1
ATOM 840 N N . LYS A 1 115 ? -20.020 3.906 6.307 1.00 86.62 115 LYS A N 1
ATOM 841 C CA . LYS A 1 115 ? -21.008 3.330 7.240 1.00 86.62 115 LYS A CA 1
ATOM 842 C C . LYS A 1 115 ? -21.625 4.391 8.152 1.00 86.62 115 LYS A C 1
ATOM 844 O O . LYS A 1 115 ? -22.842 4.439 8.296 1.00 86.62 115 LYS A O 1
ATOM 849 N N . LEU A 1 116 ? -20.797 5.266 8.725 1.00 83.81 116 LEU A N 1
ATOM 850 C CA . LEU A 1 116 ? -21.256 6.334 9.620 1.00 83.81 116 LEU A CA 1
ATOM 851 C C . LEU A 1 116 ? -22.127 7.374 8.902 1.00 83.81 116 LEU A C 1
ATOM 853 O O . LEU A 1 116 ? -23.010 7.962 9.521 1.00 83.81 116 LEU A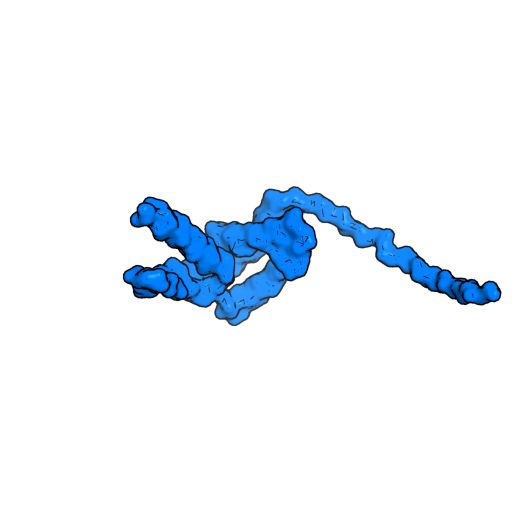 O 1
ATOM 857 N N . ARG A 1 117 ? -21.908 7.591 7.599 1.00 74.38 117 ARG A N 1
ATOM 858 C CA . ARG A 1 117 ? -22.736 8.491 6.784 1.00 74.38 117 ARG A CA 1
ATOM 859 C C . ARG A 1 117 ? -24.138 7.937 6.526 1.00 74.38 117 ARG A C 1
ATOM 861 O O . ARG A 1 117 ? -25.064 8.727 6.419 1.00 74.38 117 ARG A O 1
ATOM 868 N N . CYS A 1 118 ? -24.287 6.619 6.398 1.00 69.00 118 CYS A N 1
ATOM 869 C CA . CYS A 1 118 ? -25.571 5.968 6.109 1.00 69.00 118 CYS A CA 1
ATOM 870 C C . CYS A 1 118 ? -26.429 5.700 7.356 1.00 69.00 118 CYS A C 1
ATOM 872 O O . CYS A 1 118 ? -27.605 5.390 7.219 1.00 69.00 118 CYS A O 1
ATOM 874 N N . ALA A 1 119 ? -25.847 5.785 8.554 1.00 61.62 119 ALA A N 1
ATOM 875 C CA . ALA A 1 119 ? -26.545 5.586 9.827 1.00 61.62 119 ALA A CA 1
ATOM 876 C C . ALA A 1 119 ? -27.185 6.877 10.391 1.00 61.62 119 ALA A C 1
ATOM 878 O O . ALA A 1 119 ? -27.626 6.889 11.540 1.00 61.62 119 ALA A O 1
ATOM 879 N N . ARG A 1 120 ? -27.196 7.960 9.606 1.00 49.59 120 ARG A N 1
ATOM 880 C CA . ARG A 1 120 ? -27.867 9.236 9.884 1.00 49.59 120 ARG A CA 1
ATOM 881 C C . ARG A 1 120 ? -28.920 9.493 8.821 1.00 49.59 120 ARG A C 1
ATOM 883 O O . ARG A 1 120 ? -29.950 10.090 9.189 1.00 49.59 120 ARG A O 1
#